Protein AF-A0A511F8T2-F1 (afdb_monomer_lite)

Sequence (136 aa):
MLAGDLEMRTDPASVEQYLRTMIAWASGDLGARMPGGESGRATLDRFDAVVDEIVGTGADTVAAVSHGAVIRLWAITRARNLHAGAPVVQVLENTGVVTLESDGPGGWTVTRWMDETVPHVSPAPGDGPGGAPLPV

pLDDT: mean 87.19, std 14.68, range [36.75, 97.56]

Radius of gyration: 17.53 Å; chains: 1; bounding box: 51×36×45 Å

InterPro domains:
  IPR013078 Histidine phosphatase superfamily, clade-1 [PF00300] (3-115)
  IPR029033 Histidine phosphatase superfamily [G3DSA:3.40.50.1240] (1-122)
  IPR029033 Histidine phosphatase superfamily [SSF53254] (3-114)

Structure (mmCIF, N/CA/C/O backbone):
data_AF-A0A511F8T2-F1
#
_entry.id   AF-A0A511F8T2-F1
#
loop_
_atom_site.group_PDB
_atom_site.id
_atom_site.type_symbol
_atom_site.label_atom_id
_atom_site.label_alt_id
_atom_site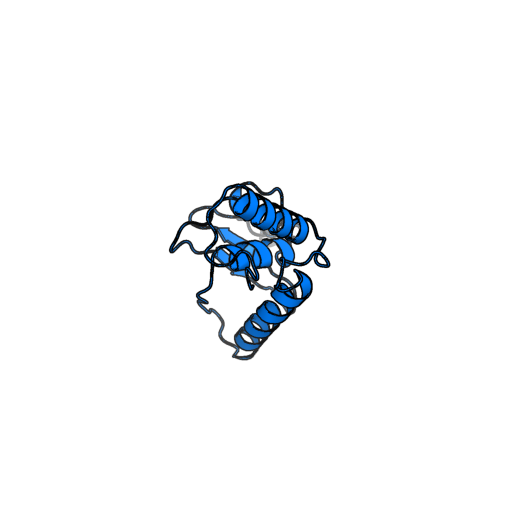.label_comp_id
_atom_site.label_asym_id
_atom_site.label_entity_id
_atom_site.label_seq_id
_atom_site.pdbx_PDB_ins_code
_atom_site.Cartn_x
_atom_site.Cartn_y
_atom_site.Cartn_z
_atom_site.occupancy
_atom_site.B_iso_or_equiv
_atom_site.auth_seq_id
_atom_site.auth_comp_id
_atom_site.auth_asym_id
_atom_site.auth_atom_id
_atom_site.pdbx_PDB_model_num
ATOM 1 N N . MET A 1 1 ? 4.128 -8.099 -4.122 1.00 76.62 1 MET A N 1
ATOM 2 C CA . MET A 1 1 ? 4.676 -7.345 -5.257 1.00 76.62 1 MET A CA 1
ATOM 3 C C . MET A 1 1 ? 5.981 -7.983 -5.661 1.00 76.62 1 MET A C 1
ATOM 5 O O . MET A 1 1 ? 6.863 -8.102 -4.818 1.00 76.62 1 MET A O 1
ATOM 9 N N . LEU A 1 2 ? 6.084 -8.395 -6.916 1.00 86.06 2 LEU A N 1
ATOM 10 C CA . LEU A 1 2 ? 7.301 -8.954 -7.494 1.00 86.06 2 LEU A CA 1
ATOM 11 C C . LEU A 1 2 ? 7.879 -7.962 -8.508 1.00 86.06 2 LEU A C 1
ATOM 13 O O . LEU A 1 2 ? 7.138 -7.457 -9.352 1.00 86.06 2 LEU A O 1
ATOM 17 N N . ALA A 1 3 ? 9.184 -7.687 -8.426 1.00 87.81 3 ALA A N 1
ATOM 18 C CA . ALA A 1 3 ? 9.889 -6.835 -9.391 1.00 87.81 3 ALA A CA 1
ATOM 19 C C . ALA A 1 3 ? 10.172 -7.556 -10.726 1.00 87.81 3 ALA A C 1
ATOM 21 O O . ALA A 1 3 ? 10.499 -6.899 -11.712 1.00 87.81 3 ALA A O 1
ATOM 22 N N . GLY A 1 4 ? 10.006 -8.885 -10.763 1.00 93.12 4 GLY A N 1
ATOM 23 C CA . GLY A 1 4 ? 10.174 -9.704 -11.962 1.00 93.12 4 GLY A CA 1
ATOM 24 C C . GLY A 1 4 ? 11.576 -9.562 -12.550 1.00 93.12 4 GLY A C 1
ATOM 25 O O . GLY A 1 4 ? 12.561 -9.587 -11.819 1.00 93.12 4 GLY A O 1
ATOM 26 N N . ASP A 1 5 ? 11.666 -9.330 -13.856 1.00 94.19 5 ASP A N 1
ATOM 27 C CA . ASP A 1 5 ? 12.943 -9.199 -14.574 1.00 94.19 5 ASP A CA 1
ATOM 28 C C . ASP A 1 5 ? 13.770 -7.973 -14.135 1.00 94.19 5 ASP A C 1
ATOM 30 O O . ASP A 1 5 ? 14.941 -7.838 -14.500 1.00 94.19 5 ASP A O 1
ATOM 34 N N . LEU A 1 6 ? 13.160 -7.049 -13.382 1.00 93.31 6 LEU A N 1
ATOM 35 C CA . LEU A 1 6 ? 13.817 -5.859 -12.838 1.00 93.31 6 LEU A CA 1
ATOM 36 C C . LEU A 1 6 ? 14.430 -6.103 -11.453 1.00 93.31 6 LEU A C 1
ATOM 38 O O . LEU A 1 6 ? 15.106 -5.223 -10.921 1.00 93.31 6 LEU A O 1
ATOM 42 N N . GLU A 1 7 ? 14.198 -7.271 -10.853 1.00 91.62 7 GLU A N 1
ATOM 43 C CA . GLU A 1 7 ? 14.764 -7.625 -9.557 1.00 91.62 7 GLU A CA 1
ATOM 44 C C . GLU A 1 7 ? 16.297 -7.529 -9.582 1.00 91.62 7 GLU A C 1
ATOM 46 O O . GLU A 1 7 ? 16.960 -7.991 -10.509 1.00 91.62 7 GLU A O 1
ATOM 51 N N . MET A 1 8 ? 16.863 -6.878 -8.559 1.00 92.25 8 MET A N 1
ATOM 52 C CA . MET A 1 8 ? 18.302 -6.609 -8.412 1.00 92.25 8 MET A CA 1
ATOM 53 C C . MET A 1 8 ? 18.942 -5.735 -9.507 1.00 92.25 8 MET A C 1
ATOM 55 O O . MET A 1 8 ? 20.154 -5.509 -9.472 1.00 92.25 8 MET A O 1
ATOM 59 N N . ARG A 1 9 ? 18.166 -5.185 -10.449 1.00 93.31 9 ARG A N 1
ATOM 60 C CA . ARG A 1 9 ? 18.678 -4.248 -11.455 1.00 93.31 9 ARG A CA 1
ATOM 61 C C . ARG A 1 9 ? 18.699 -2.822 -10.918 1.00 93.31 9 ARG A C 1
ATOM 63 O O . ARG A 1 9 ? 17.746 -2.357 -10.301 1.00 93.31 9 ARG A O 1
ATOM 70 N N . THR A 1 10 ? 19.786 -2.111 -11.198 1.00 93.94 10 THR A N 1
ATOM 71 C CA . THR A 1 10 ? 20.004 -0.726 -10.745 1.00 93.94 10 THR A CA 1
ATOM 72 C C . THR A 1 10 ? 20.303 0.238 -11.890 1.00 93.94 10 THR A C 1
ATOM 74 O O . THR A 1 10 ? 20.527 1.424 -11.652 1.00 93.94 10 THR A O 1
ATOM 77 N N . ASP A 1 11 ? 20.302 -0.243 -13.140 1.00 96.81 11 ASP A N 1
ATOM 78 C CA . ASP A 1 11 ? 20.502 0.618 -14.301 1.00 96.81 11 ASP A CA 1
ATOM 79 C C . ASP A 1 11 ? 19.321 1.593 -14.492 1.00 96.81 11 ASP A C 1
ATOM 81 O O . ASP A 1 11 ? 18.178 1.244 -14.173 1.00 96.81 11 ASP A O 1
ATOM 85 N N . PRO A 1 12 ? 19.565 2.807 -15.026 1.00 96.50 12 PRO A N 1
ATOM 86 C CA . PRO A 1 12 ? 18.535 3.841 -15.126 1.00 96.50 12 PRO A CA 1
ATOM 87 C C . PRO A 1 12 ? 17.269 3.400 -15.867 1.00 96.50 12 PRO A C 1
ATOM 89 O O . PRO A 1 12 ? 16.169 3.752 -15.448 1.00 96.50 12 PRO A O 1
ATOM 92 N N . ALA A 1 13 ? 17.407 2.598 -16.928 1.00 96.25 13 ALA A N 1
ATOM 93 C CA . ALA A 1 13 ? 16.271 2.122 -17.713 1.00 96.25 13 ALA A CA 1
ATOM 94 C C . ALA A 1 13 ? 15.381 1.164 -16.906 1.00 96.25 13 ALA A C 1
ATOM 96 O O . ALA A 1 13 ? 14.155 1.246 -16.971 1.00 96.25 13 ALA A O 1
ATOM 97 N N . SER A 1 14 ? 15.986 0.288 -16.102 1.00 95.75 14 SER A N 1
ATOM 98 C CA . SER A 1 14 ? 15.255 -0.626 -15.219 1.00 95.75 14 SER A CA 1
ATOM 99 C C . SER A 1 14 ? 14.528 0.119 -14.103 1.00 95.75 14 SER A C 1
ATOM 101 O O . SER A 1 14 ? 13.362 -0.167 -13.829 1.00 95.75 14 SER A O 1
ATOM 103 N N . VAL A 1 15 ? 15.180 1.118 -13.500 1.00 93.69 15 VAL A N 1
ATOM 104 C CA . VAL A 1 15 ? 14.557 1.978 -12.481 1.00 93.69 15 VAL A CA 1
ATOM 105 C C . VAL A 1 15 ? 13.381 2.751 -13.077 1.00 93.69 15 VAL A C 1
ATOM 107 O O . VAL A 1 15 ? 12.298 2.768 -12.492 1.00 93.69 15 VAL A O 1
ATOM 110 N N . GLU A 1 16 ? 13.555 3.344 -14.259 1.00 95.62 16 GLU A N 1
ATOM 111 C CA . GLU A 1 16 ? 12.486 4.066 -14.951 1.00 95.62 16 GLU A CA 1
ATOM 112 C C . GLU A 1 16 ? 11.293 3.151 -15.253 1.00 95.62 16 GLU A C 1
ATOM 114 O O . GLU A 1 16 ? 10.150 3.515 -14.972 1.00 95.62 16 GLU A O 1
ATOM 119 N N . GLN A 1 17 ? 11.541 1.948 -15.776 1.00 96.00 17 GLN A N 1
ATOM 120 C CA . GLN A 1 17 ? 10.482 0.992 -16.094 1.00 96.00 17 GLN A CA 1
ATOM 121 C C . GLN A 1 17 ? 9.711 0.550 -14.842 1.00 96.00 17 GLN A C 1
ATOM 123 O O . GLN A 1 17 ? 8.477 0.459 -14.872 1.00 96.00 17 GLN A O 1
ATOM 128 N N . TYR A 1 18 ? 10.418 0.309 -13.734 1.00 94.31 18 TYR A N 1
ATOM 129 C CA . TYR A 1 18 ? 9.803 -0.027 -12.453 1.00 94.31 18 TYR A CA 1
ATOM 130 C C . TYR A 1 18 ? 8.896 1.110 -11.965 1.00 94.31 18 TYR A C 1
ATOM 132 O O . TYR A 1 18 ? 7.715 0.893 -11.685 1.00 94.31 18 TYR A O 1
ATOM 140 N N . LEU A 1 19 ? 9.419 2.341 -11.928 1.00 93.38 19 LEU A N 1
ATOM 141 C CA . LEU A 1 19 ? 8.672 3.517 -11.477 1.00 93.38 19 LEU A CA 1
ATOM 142 C C . LEU A 1 19 ? 7.468 3.811 -12.372 1.00 93.38 1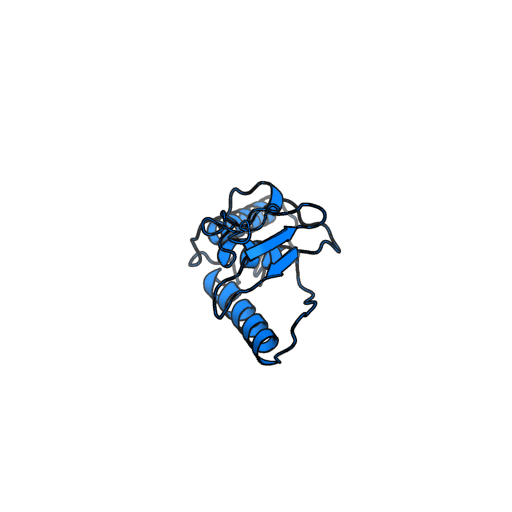9 LEU A C 1
ATOM 144 O O . LEU A 1 19 ? 6.383 4.076 -11.862 1.00 93.38 19 LEU A O 1
ATOM 148 N N . ARG A 1 20 ? 7.619 3.700 -13.696 1.00 95.31 20 ARG A N 1
ATOM 149 C CA . ARG A 1 20 ? 6.520 3.880 -14.654 1.00 95.31 20 ARG A CA 1
ATOM 150 C C . ARG A 1 20 ? 5.376 2.904 -14.386 1.00 95.31 20 ARG A C 1
ATOM 152 O O . ARG A 1 20 ? 4.217 3.309 -14.386 1.00 95.31 20 ARG A O 1
ATOM 159 N N . THR A 1 21 ? 5.702 1.642 -14.114 1.00 95.94 21 THR A N 1
ATOM 160 C CA . THR A 1 21 ? 4.706 0.610 -13.791 1.00 95.94 21 THR A CA 1
ATOM 161 C C . THR A 1 21 ? 4.005 0.917 -12.464 1.00 95.94 21 THR A C 1
ATOM 163 O O . THR A 1 21 ? 2.781 0.872 -12.386 1.00 95.94 21 THR A O 1
ATOM 166 N N . MET A 1 22 ? 4.761 1.319 -11.438 1.00 93.19 22 MET A N 1
ATOM 167 C CA . MET A 1 22 ? 4.211 1.716 -10.136 1.00 93.19 22 MET A CA 1
ATOM 168 C C . MET A 1 22 ? 3.287 2.939 -10.224 1.00 93.19 22 MET A C 1
ATOM 170 O O . MET A 1 22 ? 2.237 2.960 -9.585 1.00 93.19 22 MET A O 1
ATOM 174 N N . ILE A 1 23 ? 3.649 3.941 -11.030 1.00 92.25 23 ILE A N 1
ATOM 175 C CA . ILE A 1 23 ? 2.825 5.134 -11.271 1.00 92.25 23 ILE A CA 1
ATOM 176 C C . ILE A 1 23 ? 1.531 4.758 -11.999 1.00 92.25 23 ILE A C 1
ATOM 178 O O . ILE A 1 23 ? 0.466 5.255 -11.630 1.00 92.25 23 ILE A O 1
ATOM 182 N N . ALA A 1 24 ? 1.599 3.866 -12.993 1.00 94.88 24 ALA A N 1
ATOM 183 C CA . ALA A 1 24 ? 0.412 3.360 -13.681 1.00 94.88 24 ALA A CA 1
ATOM 184 C C . ALA A 1 24 ? -0.551 2.686 -12.691 1.00 94.88 24 ALA A C 1
ATOM 186 O O . ALA A 1 24 ? -1.739 3.011 -12.671 1.00 94.88 24 ALA A O 1
ATOM 187 N N . TRP A 1 25 ? -0.025 1.839 -11.799 1.00 95.44 25 TRP A N 1
ATOM 188 C CA . TRP A 1 25 ? -0.821 1.184 -10.759 1.00 95.44 25 TRP A CA 1
ATOM 189 C C . TRP A 1 25 ? -1.465 2.187 -9.805 1.00 95.44 25 TRP A C 1
ATOM 191 O O . TRP A 1 25 ? -2.673 2.125 -9.586 1.00 95.44 25 TRP A O 1
ATOM 201 N N . ALA A 1 26 ? -0.690 3.142 -9.284 1.00 91.31 26 ALA A N 1
ATOM 202 C CA . ALA A 1 26 ? -1.206 4.183 -8.396 1.00 91.31 26 ALA A CA 1
ATOM 203 C C . ALA A 1 26 ? -2.283 5.048 -9.076 1.00 91.31 26 ALA A C 1
ATOM 205 O O . ALA A 1 26 ? -3.214 5.505 -8.420 1.00 91.31 26 ALA A O 1
ATOM 206 N N . SER A 1 27 ? -2.190 5.230 -10.395 1.00 91.81 27 SER A N 1
ATOM 207 C CA . SER A 1 27 ? -3.156 5.989 -11.203 1.00 91.81 27 SER A CA 1
ATOM 208 C C . SER A 1 27 ? -4.392 5.174 -11.614 1.00 91.81 27 SER A C 1
ATOM 210 O O . SER A 1 27 ? -5.245 5.684 -12.336 1.00 91.81 27 SER A O 1
ATOM 212 N N . GLY A 1 28 ? -4.504 3.918 -11.168 1.00 93.69 28 GLY A N 1
ATOM 213 C CA . GLY A 1 28 ? -5.667 3.058 -11.392 1.00 93.69 28 GLY A CA 1
ATOM 214 C C . GLY A 1 28 ? -5.540 2.067 -12.551 1.00 93.69 28 GLY A C 1
ATOM 215 O O . GLY A 1 28 ? -6.406 1.201 -12.691 1.00 93.69 28 GLY A O 1
ATOM 216 N N . ASP A 1 29 ? -4.461 2.107 -13.341 1.00 96.25 29 ASP A N 1
ATOM 217 C CA . ASP A 1 29 ? -4.176 1.059 -14.329 1.00 96.25 29 ASP A CA 1
ATOM 218 C C . ASP A 1 29 ? -3.578 -0.171 -13.638 1.00 96.25 29 ASP A C 1
ATOM 220 O O . ASP A 1 29 ? -2.387 -0.465 -13.703 1.00 96.25 29 ASP A O 1
ATOM 224 N N . LEU A 1 30 ? -4.439 -0.919 -12.953 1.00 96.75 30 LEU A N 1
ATOM 225 C CA . LEU A 1 30 ? -4.062 -2.151 -12.262 1.00 96.75 30 LEU A CA 1
ATOM 226 C C . LEU A 1 30 ? -3.847 -3.336 -13.220 1.00 96.75 30 LEU A C 1
ATOM 228 O O . LEU A 1 30 ? -3.441 -4.412 -12.774 1.00 96.75 30 LEU A O 1
ATOM 232 N N . GLY A 1 31 ? -4.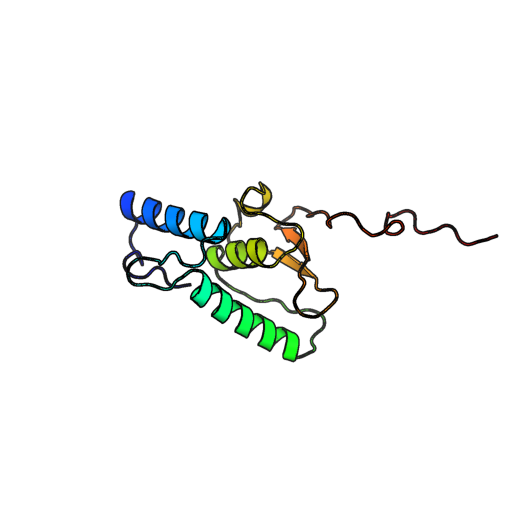138 -3.163 -14.515 1.00 97.38 31 GLY A N 1
ATOM 233 C CA . GLY A 1 31 ? -3.906 -4.164 -15.554 1.00 97.38 31 GLY A CA 1
ATOM 234 C C . GLY A 1 31 ? -2.454 -4.195 -16.033 1.00 97.38 31 GLY A C 1
ATOM 235 O O . GLY A 1 31 ? -1.974 -5.261 -16.430 1.00 97.38 31 GLY A O 1
ATOM 236 N N . ALA A 1 32 ? -1.742 -3.064 -15.942 1.00 97.19 32 ALA A N 1
ATOM 237 C CA . ALA A 1 32 ? -0.318 -2.978 -16.248 1.00 97.19 32 ALA A CA 1
ATOM 238 C C . ALA A 1 32 ? 0.487 -4.048 -15.494 1.00 97.19 32 ALA A C 1
ATOM 240 O O . ALA A 1 32 ? 0.243 -4.325 -14.314 1.00 97.19 32 ALA A O 1
ATOM 241 N N . ARG A 1 33 ? 1.467 -4.651 -16.175 1.00 96.31 33 ARG A N 1
ATOM 242 C CA . ARG A 1 33 ? 2.294 -5.735 -15.632 1.00 96.31 33 ARG A CA 1
ATOM 243 C C . ARG A 1 33 ? 3.731 -5.291 -15.437 1.00 96.31 33 ARG A C 1
ATOM 245 O O . ARG A 1 33 ? 4.317 -4.691 -16.335 1.00 96.31 33 ARG A O 1
ATOM 252 N N . MET A 1 34 ? 4.303 -5.667 -14.298 1.00 96.50 34 MET A N 1
ATOM 253 C CA . MET A 1 34 ? 5.748 -5.625 -14.122 1.00 96.50 34 MET A CA 1
ATOM 254 C C . MET A 1 34 ? 6.387 -6.642 -15.087 1.00 96.50 34 MET A C 1
ATOM 256 O O . MET A 1 34 ? 5.882 -7.769 -15.165 1.00 96.50 34 MET A O 1
ATOM 260 N N . PRO A 1 35 ? 7.447 -6.292 -15.839 1.00 94.56 35 PRO A N 1
ATOM 261 C CA . PRO A 1 35 ? 8.153 -7.242 -16.703 1.00 94.56 35 PRO A CA 1
ATOM 262 C C . PRO A 1 35 ? 8.572 -8.496 -15.927 1.00 94.56 35 PRO A C 1
ATOM 264 O O . PRO A 1 35 ? 9.115 -8.379 -14.833 1.00 94.56 35 PRO A O 1
ATOM 267 N N . GLY A 1 36 ? 8.241 -9.685 -16.439 1.00 95.31 36 GLY A N 1
ATOM 268 C CA . GLY A 1 36 ? 8.485 -10.962 -15.749 1.00 95.31 36 GLY A CA 1
ATOM 269 C C . GLY A 1 36 ? 7.733 -11.148 -14.420 1.00 95.31 36 GLY A C 1
ATOM 270 O O . GLY A 1 36 ? 7.975 -12.119 -13.710 1.00 95.31 36 GLY A O 1
ATOM 271 N N . GLY A 1 37 ? 6.830 -10.231 -14.056 1.00 93.69 37 GLY A N 1
ATOM 272 C CA . GLY A 1 37 ? 6.193 -10.168 -12.743 1.00 93.69 37 GLY A CA 1
ATOM 273 C C . GLY A 1 37 ? 4.664 -10.117 -12.782 1.00 93.69 37 GLY A C 1
ATOM 274 O O . GLY A 1 37 ? 3.998 -10.571 -13.721 1.00 93.69 37 GLY A O 1
ATOM 275 N N . GLU A 1 38 ? 4.096 -9.581 -11.703 1.00 94.12 38 GLU A N 1
ATOM 276 C CA . GLU A 1 38 ? 2.652 -9.506 -11.464 1.00 94.12 38 GLU A CA 1
ATOM 277 C C . GLU A 1 38 ? 2.022 -8.269 -12.128 1.00 94.12 38 GLU A C 1
ATOM 279 O O . GLU A 1 38 ? 2.689 -7.279 -12.434 1.00 94.12 38 GLU A O 1
ATOM 284 N N . SER A 1 39 ? 0.704 -8.314 -12.329 1.00 97.44 39 SER A N 1
ATOM 285 C CA . SER A 1 39 ? -0.099 -7.102 -12.532 1.00 97.44 39 SER A CA 1
ATOM 286 C C . SER A 1 39 ? -0.317 -6.363 -11.209 1.00 97.44 39 SER A C 1
ATOM 288 O O . SER A 1 39 ? -0.285 -6.996 -10.146 1.00 97.44 39 SER A O 1
ATOM 290 N N . GLY A 1 40 ? -0.679 -5.081 -11.275 1.00 96.62 40 GLY A N 1
ATOM 291 C CA . GLY A 1 40 ? -1.086 -4.308 -10.096 1.00 96.62 40 GLY A CA 1
ATOM 292 C C . GLY A 1 40 ? -2.263 -4.949 -9.356 1.00 96.62 40 GLY A C 1
ATOM 293 O O . GLY A 1 40 ? -2.231 -5.058 -8.134 1.00 96.62 40 GLY A O 1
ATOM 294 N N . ARG A 1 41 ? -3.247 -5.480 -10.097 1.00 97.56 41 ARG A N 1
ATOM 295 C CA . ARG A 1 41 ? -4.405 -6.199 -9.541 1.00 97.56 41 ARG A CA 1
ATOM 296 C C . ARG A 1 41 ? -3.987 -7.413 -8.716 1.00 97.56 41 ARG A C 1
ATOM 298 O O . ARG A 1 41 ? -4.219 -7.420 -7.520 1.00 97.56 41 ARG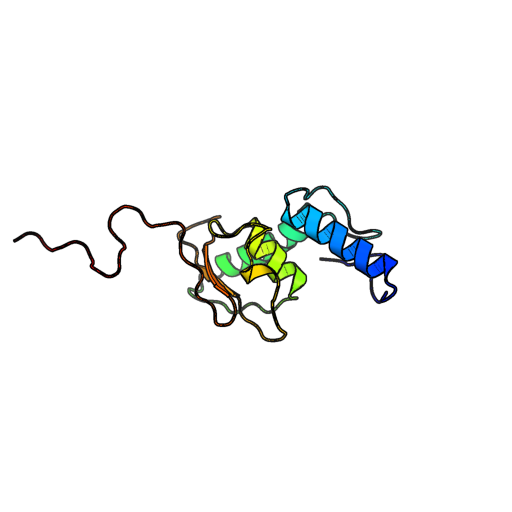 A O 1
ATOM 305 N N . ALA A 1 42 ? -3.278 -8.368 -9.319 1.00 97.00 42 ALA A N 1
ATOM 306 C CA . ALA A 1 42 ? -2.770 -9.544 -8.603 1.00 97.00 42 ALA A CA 1
ATOM 307 C C . ALA A 1 42 ? -1.913 -9.187 -7.369 1.00 97.00 42 ALA A C 1
ATOM 309 O O . ALA A 1 42 ? -2.019 -9.841 -6.335 1.00 97.00 42 ALA A O 1
ATOM 310 N N . THR A 1 43 ? -1.092 -8.132 -7.457 1.00 96.25 43 THR A N 1
ATOM 311 C CA . THR A 1 43 ? -0.311 -7.642 -6.309 1.00 96.25 43 THR A CA 1
ATOM 312 C C . THR A 1 43 ? -1.214 -7.163 -5.173 1.00 96.25 43 THR A C 1
ATOM 314 O O . THR A 1 43 ? -0.958 -7.502 -4.018 1.00 96.25 43 THR A O 1
ATOM 317 N N . LEU A 1 44 ? -2.232 -6.360 -5.493 1.00 96.31 44 LEU A N 1
ATOM 318 C CA . LEU A 1 44 ? -3.165 -5.812 -4.514 1.00 96.31 44 LEU A CA 1
ATOM 319 C C . LEU A 1 44 ? -4.079 -6.886 -3.935 1.00 96.31 44 LEU A C 1
ATOM 321 O O . LEU A 1 44 ? -4.181 -6.947 -2.721 1.00 96.31 44 LEU A O 1
ATOM 325 N N . ASP A 1 45 ? -4.648 -7.766 -4.758 1.00 96.69 45 ASP A N 1
ATOM 326 C CA . ASP A 1 45 ? -5.537 -8.845 -4.308 1.00 96.69 45 ASP A CA 1
ATOM 327 C C . ASP A 1 45 ? -4.828 -9.750 -3.283 1.00 96.69 45 ASP A C 1
ATOM 329 O O . ASP A 1 45 ? -5.404 -10.160 -2.278 1.00 96.69 45 ASP A O 1
ATOM 333 N N . ARG A 1 46 ? -3.532 -10.024 -3.494 1.00 96.19 46 ARG A N 1
ATOM 334 C CA . ARG A 1 46 ? -2.729 -10.821 -2.558 1.00 96.19 46 ARG A CA 1
ATOM 335 C C . ARG A 1 46 ? -2.435 -10.084 -1.251 1.00 96.19 46 ARG A C 1
ATOM 337 O O . ARG A 1 46 ? -2.264 -10.731 -0.225 1.00 96.19 46 ARG A O 1
ATOM 344 N N . PHE A 1 47 ? -2.328 -8.757 -1.291 1.00 96.31 47 PHE A N 1
ATOM 345 C CA . PHE A 1 47 ? -2.151 -7.948 -0.086 1.00 96.31 47 PHE A CA 1
ATOM 346 C C . PHE A 1 47 ? -3.477 -7.768 0.662 1.00 96.31 47 PHE A C 1
ATOM 348 O O . PHE A 1 47 ? -3.491 -7.889 1.881 1.00 96.31 47 PHE A O 1
ATOM 355 N N . ASP A 1 48 ? -4.582 -7.565 -0.061 1.00 95.81 48 ASP A N 1
ATOM 356 C CA . ASP A 1 48 ? -5.942 -7.526 0.482 1.00 95.81 48 ASP A CA 1
ATOM 357 C C . ASP A 1 48 ? -6.245 -8.814 1.255 1.00 95.81 48 ASP A C 1
ATOM 359 O O . ASP A 1 48 ? -6.665 -8.736 2.400 1.00 95.81 48 ASP A O 1
ATOM 363 N N . ALA A 1 49 ? -5.912 -9.988 0.704 1.00 96.62 49 ALA A N 1
ATOM 364 C CA . ALA A 1 49 ? -6.102 -11.264 1.398 1.00 96.62 49 ALA A CA 1
ATOM 365 C C . ALA A 1 49 ? -5.385 -11.329 2.763 1.00 96.62 49 ALA A C 1
ATOM 367 O O . ALA A 1 49 ? -5.949 -11.824 3.733 1.00 96.62 49 ALA A O 1
ATOM 368 N N . VAL A 1 50 ? -4.166 -10.786 2.867 1.00 96.19 50 VAL A N 1
ATOM 369 C CA . VAL A 1 50 ? -3.427 -10.724 4.143 1.00 96.19 50 VAL A CA 1
ATOM 370 C C . VAL A 1 50 ? -4.078 -9.734 5.110 1.00 96.19 50 VAL A C 1
ATOM 372 O O . VAL A 1 50 ? -4.131 -9.982 6.312 1.00 96.19 50 VAL A O 1
ATOM 375 N N . VAL A 1 51 ? -4.584 -8.607 4.606 1.00 94.81 51 VAL A N 1
ATOM 376 C CA . VAL A 1 51 ? -5.329 -7.646 5.429 1.00 94.81 51 VAL A CA 1
ATOM 377 C C . VAL A 1 51 ? -6.632 -8.266 5.935 1.00 94.81 51 VAL A C 1
ATOM 379 O O . VAL A 1 51 ? -6.948 -8.113 7.111 1.00 94.81 51 VAL A O 1
ATOM 382 N N . ASP A 1 52 ? -7.343 -9.022 5.103 1.00 94.31 52 ASP A N 1
ATOM 383 C CA . ASP A 1 52 ? -8.560 -9.737 5.490 1.00 94.31 52 ASP A CA 1
ATOM 384 C C . ASP A 1 52 ? -8.274 -10.815 6.548 1.00 94.31 52 ASP A C 1
ATOM 386 O O . ASP A 1 52 ? -9.041 -10.956 7.501 1.00 94.31 52 ASP A O 1
ATOM 390 N N . GLU A 1 53 ? -7.150 -11.534 6.445 1.00 95.69 53 GLU A N 1
ATOM 391 C CA . GLU A 1 53 ? -6.683 -12.455 7.492 1.00 95.69 53 GLU A CA 1
ATOM 392 C C . GLU A 1 53 ? -6.447 -11.724 8.822 1.00 95.69 53 GLU A C 1
ATOM 394 O O . GLU A 1 53 ? -6.885 -12.198 9.871 1.00 95.69 53 GLU A O 1
ATOM 399 N N . ILE A 1 54 ? -5.801 -10.552 8.782 1.00 94.31 54 ILE A N 1
ATOM 400 C CA . ILE A 1 54 ? -5.561 -9.709 9.962 1.00 94.31 54 ILE A CA 1
ATOM 401 C C . ILE A 1 54 ? -6.886 -9.253 10.579 1.00 94.31 54 ILE A C 1
ATOM 403 O O . ILE A 1 54 ? -7.084 -9.419 11.782 1.00 94.31 54 ILE A O 1
ATOM 407 N N . VAL A 1 55 ? -7.812 -8.728 9.773 1.00 92.19 55 VAL A N 1
ATOM 408 C CA . VAL A 1 55 ? -9.147 -8.305 10.230 1.00 92.19 55 VAL A CA 1
ATOM 409 C C . VAL A 1 55 ? -9.910 -9.488 10.835 1.00 92.19 55 VAL A C 1
ATOM 411 O O . VAL A 1 55 ? -10.537 -9.354 11.885 1.00 92.19 55 VAL A O 1
ATOM 414 N N . GLY A 1 56 ? -9.797 -10.671 10.229 1.00 93.38 56 GLY A N 1
ATOM 415 C CA . GLY A 1 56 ? -10.410 -11.909 10.706 1.00 93.38 56 GLY A CA 1
ATOM 416 C C . GLY A 1 56 ? -9.920 -12.381 12.080 1.00 93.38 56 GLY A C 1
ATOM 417 O O . GLY A 1 56 ? -10.604 -13.183 12.715 1.00 93.38 56 GLY A O 1
ATOM 418 N N . THR A 1 57 ? -8.785 -11.875 12.578 1.00 95.19 57 THR A N 1
ATOM 419 C CA . THR A 1 57 ? -8.323 -12.167 13.948 1.00 95.19 57 THR A CA 1
ATOM 420 C C . THR A 1 57 ? -9.187 -11.514 15.029 1.00 95.19 57 THR A C 1
ATOM 422 O O . THR A 1 57 ? -9.181 -11.979 16.168 1.00 95.19 57 THR A O 1
ATOM 425 N N . GLY A 1 58 ? -9.915 -10.442 14.691 1.00 91.94 58 GLY A N 1
ATOM 426 C CA . GLY A 1 58 ? -10.695 -9.649 15.642 1.00 91.94 58 GLY A CA 1
ATOM 427 C C . GLY A 1 58 ? -9.858 -8.787 16.593 1.00 91.94 58 GLY A C 1
ATOM 428 O O . GLY A 1 58 ? -10.397 -8.288 17.576 1.00 91.94 58 GLY A O 1
ATOM 429 N N . ALA A 1 59 ? -8.554 -8.627 16.347 1.00 94.31 59 ALA A N 1
ATOM 430 C CA . ALA A 1 59 ? -7.720 -7.708 17.114 1.00 94.31 59 ALA A CA 1
ATOM 431 C C . ALA A 1 59 ? -8.067 -6.246 16.790 1.00 94.31 59 ALA A C 1
ATOM 433 O O . ALA A 1 59 ? -8.138 -5.875 15.621 1.00 94.31 59 ALA A O 1
ATOM 434 N N . ASP A 1 60 ? -8.206 -5.410 17.823 1.00 91.81 60 ASP A N 1
ATOM 435 C CA . ASP A 1 60 ? -8.540 -3.986 17.656 1.00 91.81 60 ASP A CA 1
ATOM 436 C C . ASP A 1 60 ? -7.421 -3.195 16.954 1.00 91.81 60 ASP A C 1
ATOM 438 O O . ASP A 1 60 ? -7.685 -2.302 16.154 1.00 91.81 60 ASP A O 1
ATOM 442 N N . THR A 1 61 ? -6.158 -3.543 17.233 1.00 95.06 61 THR A N 1
ATOM 443 C CA . THR A 1 61 ? -4.975 -2.864 16.686 1.00 95.06 61 THR A CA 1
ATOM 444 C C . THR A 1 61 ? -3.897 -3.878 16.328 1.00 95.06 61 THR A C 1
ATOM 446 O O . THR A 1 61 ? -3.501 -4.695 17.162 1.00 95.06 61 THR A O 1
ATOM 449 N N . VAL A 1 62 ? -3.361 -3.786 15.108 1.00 96.50 62 VAL A N 1
ATOM 450 C CA . VAL A 1 62 ? -2.301 -4.671 14.602 1.00 96.50 62 VAL A CA 1
ATOM 451 C C . VAL A 1 62 ? -1.184 -3.855 13.958 1.00 96.50 62 VAL A C 1
ATOM 453 O O . VAL A 1 62 ? -1.435 -2.918 13.205 1.00 96.50 62 VAL A O 1
ATOM 456 N N . ALA A 1 63 ? 0.064 -4.244 14.222 1.00 96.75 63 ALA A N 1
ATOM 457 C CA . ALA A 1 63 ? 1.225 -3.759 13.487 1.00 96.75 63 ALA A CA 1
ATOM 458 C C . ALA A 1 63 ? 1.631 -4.793 12.428 1.00 96.75 63 ALA A C 1
ATOM 460 O O . ALA A 1 63 ? 2.011 -5.915 12.765 1.00 96.75 63 ALA A O 1
ATOM 461 N N . ALA A 1 64 ? 1.575 -4.409 11.152 1.00 96.25 64 ALA A N 1
ATOM 462 C CA . ALA A 1 64 ? 2.029 -5.229 10.032 1.00 96.25 64 ALA A CA 1
ATOM 463 C C . ALA A 1 64 ? 3.315 -4.647 9.432 1.00 96.25 64 ALA A C 1
ATOM 465 O O . ALA A 1 64 ? 3.414 -3.445 9.189 1.00 96.25 64 ALA A O 1
ATOM 466 N N . VAL A 1 65 ? 4.301 -5.506 9.170 1.00 96.69 65 VAL A N 1
ATOM 467 C CA . VAL A 1 65 ? 5.583 -5.107 8.572 1.00 96.69 65 VAL A CA 1
ATOM 468 C C . VAL A 1 65 ? 5.618 -5.551 7.116 1.00 96.69 65 VAL A C 1
ATOM 470 O O . VAL A 1 65 ? 5.383 -6.717 6.803 1.00 96.69 65 VAL A O 1
ATOM 473 N N . SER A 1 66 ? 5.913 -4.617 6.213 1.00 95.31 66 SER A N 1
ATOM 474 C CA . SER A 1 66 ? 5.995 -4.886 4.778 1.00 95.31 66 SER A CA 1
ATOM 475 C C . SER A 1 66 ? 6.990 -3.952 4.083 1.00 95.31 66 SER A C 1
ATOM 477 O O . SER A 1 66 ? 7.735 -3.215 4.725 1.00 95.31 66 SER A O 1
ATOM 479 N N . HIS A 1 67 ? 7.020 -3.985 2.752 1.00 93.88 67 HIS A N 1
ATOM 480 C CA . HIS A 1 67 ? 7.900 -3.147 1.944 1.00 93.88 67 HIS A CA 1
ATOM 481 C C . HIS A 1 67 ? 7.249 -1.806 1.600 1.00 93.88 67 HIS A C 1
ATOM 483 O O . HIS A 1 67 ? 6.072 -1.740 1.243 1.00 93.88 67 HIS A O 1
ATOM 489 N N . GLY A 1 68 ? 8.043 -0.733 1.590 1.00 92.62 68 GLY A N 1
ATOM 490 C CA . GLY A 1 68 ? 7.527 0.619 1.361 1.00 92.62 68 GLY A CA 1
ATOM 491 C C . GLY A 1 68 ? 6.799 0.811 0.024 1.00 92.62 68 GLY A C 1
ATOM 492 O O . GLY A 1 68 ? 5.904 1.643 -0.071 1.00 92.62 68 GLY A O 1
ATOM 493 N N . ALA A 1 69 ? 7.132 0.049 -1.024 1.00 91.50 69 ALA A N 1
ATOM 494 C CA . ALA A 1 69 ? 6.417 0.116 -2.303 1.00 91.50 69 ALA A CA 1
ATOM 495 C C . ALA A 1 69 ? 4.970 -0.396 -2.202 1.00 91.50 69 ALA A C 1
ATOM 497 O O . ALA A 1 69 ? 4.055 0.258 -2.699 1.00 91.50 69 ALA A O 1
ATOM 498 N N . VAL A 1 70 ? 4.752 -1.539 -1.541 1.00 93.88 70 VAL A N 1
ATOM 499 C CA . VAL A 1 70 ? 3.407 -2.115 -1.410 1.00 93.88 70 VAL A CA 1
ATOM 500 C C . VAL A 1 70 ? 2.576 -1.371 -0.367 1.00 93.88 70 VAL A C 1
ATOM 502 O O . VAL A 1 70 ? 1.404 -1.139 -0.627 1.00 93.88 70 VAL A O 1
ATOM 505 N N . ILE A 1 71 ? 3.186 -0.900 0.731 1.00 95.50 71 ILE A N 1
ATOM 506 C CA . ILE A 1 71 ? 2.505 -0.057 1.732 1.00 95.50 71 ILE A CA 1
ATOM 507 C C . ILE A 1 71 ? 1.920 1.186 1.057 1.00 95.50 71 ILE A C 1
ATOM 509 O O . ILE A 1 71 ? 0.727 1.454 1.181 1.00 95.50 71 ILE A O 1
ATOM 513 N N . ARG A 1 72 ? 2.743 1.907 0.281 1.00 94.00 72 ARG A N 1
ATOM 514 C CA . ARG A 1 72 ? 2.309 3.108 -0.443 1.00 94.00 72 ARG A CA 1
ATOM 515 C C . ARG A 1 72 ? 1.194 2.809 -1.431 1.00 94.00 72 ARG A C 1
ATOM 517 O O . ARG A 1 72 ? 0.156 3.462 -1.394 1.00 94.00 72 ARG A O 1
ATOM 524 N N . LEU A 1 73 ? 1.402 1.817 -2.297 1.00 93.75 73 LEU A N 1
ATOM 525 C CA . LEU A 1 73 ? 0.424 1.459 -3.319 1.00 93.75 73 LEU A CA 1
ATOM 526 C C . LEU A 1 73 ? -0.916 1.058 -2.694 1.00 93.75 73 LEU A C 1
ATOM 528 O O . LEU A 1 73 ? -1.960 1.542 -3.122 1.00 93.75 73 LEU A O 1
ATOM 532 N N . TRP A 1 74 ? -0.889 0.189 -1.686 1.00 94.88 74 TRP A N 1
ATOM 533 C CA . TRP A 1 74 ? -2.099 -0.300 -1.044 1.00 94.88 74 TRP A CA 1
ATOM 534 C C . TRP A 1 74 ? -2.852 0.830 -0.334 1.00 94.88 74 TRP A C 1
ATOM 536 O O . TRP A 1 74 ? -4.042 1.010 -0.592 1.00 94.88 74 TRP A O 1
ATOM 546 N N . ALA A 1 75 ? -2.153 1.664 0.446 1.00 94.50 75 ALA A N 1
ATOM 547 C CA . ALA A 1 75 ? -2.752 2.814 1.121 1.00 94.50 75 ALA A CA 1
ATOM 548 C C . ALA A 1 75 ? -3.409 3.788 0.129 1.00 94.50 75 ALA A C 1
ATOM 550 O O . ALA A 1 75 ? -4.567 4.145 0.310 1.00 94.50 75 ALA A O 1
ATOM 551 N N . ILE A 1 76 ? -2.727 4.160 -0.962 1.00 92.69 76 ILE A N 1
ATOM 552 C CA . ILE A 1 76 ? -3.289 5.056 -1.992 1.00 92.69 76 ILE A CA 1
ATOM 553 C C . ILE A 1 76 ? -4.520 4.445 -2.674 1.00 92.69 76 ILE A C 1
ATOM 555 O O . ILE A 1 76 ? -5.437 5.172 -3.042 1.00 92.69 76 ILE A O 1
ATOM 559 N N . THR A 1 77 ? -4.540 3.125 -2.877 1.00 92.38 77 THR A N 1
ATOM 560 C CA . THR A 1 77 ? -5.597 2.466 -3.665 1.00 92.38 77 THR A CA 1
ATOM 561 C C . THR A 1 77 ? -6.804 2.042 -2.820 1.00 92.38 77 THR A C 1
ATOM 563 O O . THR A 1 77 ? -7.863 1.750 -3.375 1.00 92.38 77 THR A O 1
ATOM 566 N N . ARG A 1 78 ? -6.666 1.937 -1.493 1.00 92.75 78 ARG A N 1
ATOM 567 C CA . ARG A 1 78 ? -7.736 1.475 -0.588 1.00 92.75 78 ARG A CA 1
ATOM 568 C C . ARG A 1 78 ? -8.219 2.545 0.383 1.00 92.75 78 ARG A C 1
ATOM 570 O O . ARG A 1 78 ? -9.361 2.466 0.834 1.00 92.75 78 ARG A O 1
ATOM 577 N N . ALA A 1 79 ? -7.389 3.539 0.701 1.00 92.94 79 ALA A N 1
ATOM 578 C CA . ALA A 1 79 ? -7.806 4.625 1.571 1.00 92.94 79 ALA A CA 1
ATOM 579 C C . ALA A 1 79 ? -8.680 5.635 0.824 1.00 92.94 79 ALA A C 1
ATOM 581 O O . ALA A 1 79 ? -8.385 6.042 -0.297 1.00 92.94 79 ALA A O 1
ATOM 582 N N . ARG A 1 80 ? -9.743 6.094 1.482 1.00 91.75 80 ARG A N 1
ATOM 583 C CA . ARG A 1 80 ? -10.714 7.040 0.910 1.00 91.75 80 ARG A CA 1
ATOM 584 C C . ARG A 1 80 ? -10.202 8.482 0.853 1.00 91.75 80 ARG A C 1
ATOM 586 O O . ARG A 1 80 ? -10.765 9.297 0.131 1.00 91.75 80 ARG A O 1
ATOM 593 N N . ASN A 1 81 ? -9.169 8.806 1.629 1.00 91.62 81 ASN A N 1
ATOM 594 C CA . ASN A 1 81 ? -8.635 10.160 1.791 1.00 91.62 81 ASN A CA 1
ATOM 595 C C . ASN A 1 81 ? -7.268 10.380 1.126 1.00 91.62 81 ASN A C 1
ATOM 597 O O . ASN A 1 81 ? -6.647 11.419 1.342 1.00 91.62 81 ASN A O 1
ATOM 601 N N . LEU A 1 82 ? -6.808 9.433 0.305 1.00 90.00 82 LEU A N 1
ATOM 602 C CA . LEU A 1 82 ? -5.576 9.555 -0.469 1.00 90.00 82 LEU A CA 1
ATOM 603 C C . LEU A 1 82 ? -5.838 9.396 -1.967 1.00 90.00 82 LEU A C 1
ATOM 605 O O . LEU A 1 82 ? -6.849 8.858 -2.403 1.00 90.00 82 LEU A O 1
ATOM 609 N N . HIS A 1 83 ? -4.898 9.901 -2.760 1.00 84.88 83 HIS A N 1
ATOM 610 C CA . HIS A 1 83 ? -4.855 9.747 -4.210 1.00 84.88 83 HIS A CA 1
ATOM 611 C C . HIS A 1 83 ? -3.391 9.758 -4.669 1.00 84.88 83 HIS A C 1
ATOM 613 O O . HIS A 1 83 ? -2.510 10.210 -3.936 1.00 84.88 83 HIS A O 1
ATOM 619 N N . ALA A 1 84 ? -3.124 9.294 -5.892 1.00 80.38 84 ALA A N 1
ATOM 620 C CA . ALA A 1 84 ? -1.763 9.119 -6.416 1.00 80.38 84 ALA A CA 1
ATOM 621 C C . ALA A 1 84 ? -0.895 10.391 -6.404 1.00 80.38 84 ALA A C 1
ATOM 623 O O . ALA A 1 84 ? 0.325 10.302 -6.316 1.00 80.38 84 ALA A O 1
ATOM 624 N N . GLY A 1 85 ? -1.522 11.566 -6.502 1.00 81.75 85 GLY A N 1
ATOM 625 C CA . GLY A 1 85 ? -0.843 12.864 -6.506 1.00 81.75 85 GLY A CA 1
ATOM 626 C C . GLY A 1 85 ? -0.578 13.463 -5.123 1.00 81.75 85 GLY A C 1
ATOM 627 O O . GLY A 1 85 ? 0.024 14.533 -5.048 1.00 81.75 85 GLY A O 1
ATOM 628 N N . ALA A 1 86 ? -1.019 12.822 -4.036 1.00 82.56 86 ALA A N 1
ATOM 629 C CA . ALA A 1 86 ? -0.875 13.380 -2.696 1.00 82.56 86 ALA A CA 1
ATOM 630 C C . ALA A 1 86 ? 0.621 13.535 -2.322 1.00 82.56 86 ALA A C 1
ATOM 632 O O . ALA A 1 86 ? 1.375 12.567 -2.414 1.00 82.56 86 ALA A O 1
ATOM 633 N N . PRO A 1 87 ? 1.090 14.714 -1.872 1.00 79.50 87 PRO A N 1
ATOM 634 C CA . PRO A 1 87 ? 2.507 14.915 -1.545 1.00 79.50 87 PRO A CA 1
ATOM 635 C C . PRO A 1 87 ? 3.024 13.945 -0.478 1.00 79.50 87 PRO A C 1
ATOM 637 O O . PRO A 1 87 ? 4.122 13.408 -0.609 1.00 79.50 87 PRO A O 1
ATOM 640 N N . VAL A 1 88 ? 2.184 13.659 0.520 1.00 77.06 88 VAL A N 1
ATOM 641 C CA . VAL A 1 88 ? 2.505 12.780 1.648 1.00 77.06 88 VAL A CA 1
ATOM 642 C C . VAL A 1 88 ? 2.907 11.369 1.204 1.00 77.06 88 VAL A C 1
ATOM 644 O O . VAL A 1 88 ? 3.755 10.740 1.824 1.00 77.06 88 VAL A O 1
ATOM 647 N N . VAL A 1 89 ? 2.380 10.878 0.074 1.00 80.62 89 VAL A N 1
ATOM 648 C CA . VAL A 1 89 ? 2.624 9.495 -0.361 1.00 80.62 89 VAL A CA 1
ATOM 649 C C . VAL A 1 89 ? 3.950 9.298 -1.096 1.00 80.62 89 VAL A C 1
ATOM 651 O O . VAL A 1 89 ? 4.356 8.162 -1.360 1.00 80.62 89 VAL A O 1
ATOM 654 N N . GLN A 1 90 ? 4.638 10.391 -1.438 1.00 78.50 90 GLN A N 1
ATOM 655 C CA . GLN A 1 90 ? 5.874 10.335 -2.217 1.00 78.50 90 GLN A CA 1
ATOM 656 C C . GLN A 1 90 ? 7.036 9.746 -1.414 1.00 78.50 90 GLN A C 1
ATOM 658 O O . GLN A 1 90 ? 7.860 9.014 -1.973 1.00 78.50 90 GLN A O 1
ATOM 663 N N . VAL A 1 91 ? 7.073 9.999 -0.104 1.00 83.94 91 VAL A N 1
ATOM 664 C CA . VAL A 1 91 ? 8.161 9.573 0.779 1.00 83.94 91 VAL A CA 1
ATOM 665 C C . VAL A 1 91 ? 7.619 8.645 1.854 1.00 83.94 91 VAL A C 1
ATOM 667 O O . VAL A 1 91 ? 6.690 8.982 2.574 1.00 83.94 91 VAL A O 1
ATOM 670 N N . LEU A 1 92 ? 8.227 7.469 1.972 1.00 91.56 92 LEU A N 1
ATOM 671 C CA . LEU A 1 92 ? 8.087 6.596 3.130 1.00 91.56 92 LEU A CA 1
ATOM 672 C C . LEU A 1 92 ? 9.484 6.086 3.461 1.00 91.56 92 LEU A C 1
ATOM 674 O O . LEU A 1 92 ? 10.055 5.302 2.699 1.00 91.56 92 LEU A O 1
ATOM 678 N N . GLU A 1 93 ? 10.047 6.592 4.550 1.00 92.44 93 GLU A N 1
ATOM 679 C CA . GLU A 1 93 ? 11.390 6.229 4.986 1.00 92.44 93 GLU A CA 1
ATOM 680 C C . GLU A 1 93 ? 11.431 4.794 5.517 1.00 92.44 93 GLU A C 1
ATOM 682 O O . GLU A 1 93 ? 10.416 4.211 5.915 1.00 92.44 93 GLU A O 1
ATOM 687 N N . ASN A 1 94 ? 12.629 4.209 5.551 1.00 92.81 94 ASN A N 1
ATOM 688 C CA . ASN A 1 94 ? 12.821 2.952 6.265 1.00 92.81 94 ASN A CA 1
ATOM 689 C C . ASN A 1 94 ? 12.407 3.145 7.724 1.00 92.81 94 ASN A C 1
ATOM 691 O O . ASN A 1 94 ? 12.728 4.167 8.319 1.00 92.81 94 ASN A O 1
ATOM 695 N N . THR A 1 95 ? 11.711 2.158 8.293 1.00 92.56 95 THR A N 1
ATOM 696 C CA . THR A 1 95 ? 11.077 2.225 9.629 1.00 92.56 95 THR A CA 1
ATOM 697 C C . THR A 1 95 ? 9.935 3.236 9.779 1.00 92.56 95 THR A C 1
ATOM 699 O O . THR A 1 95 ? 9.356 3.337 10.858 1.00 92.56 95 THR A O 1
ATOM 702 N N . GLY A 1 96 ? 9.551 3.924 8.700 1.00 94.38 96 GLY A N 1
ATOM 703 C CA . GLY A 1 96 ? 8.361 4.762 8.673 1.00 94.38 96 GLY A CA 1
ATOM 704 C C . GLY A 1 96 ? 7.082 3.945 8.866 1.00 94.38 96 GLY A C 1
ATOM 705 O O . GLY A 1 96 ? 6.980 2.798 8.425 1.00 94.38 96 GLY A O 1
ATOM 706 N N . VAL A 1 97 ? 6.093 4.559 9.516 1.00 96.12 97 VAL A N 1
ATOM 707 C CA . VAL A 1 97 ? 4.795 3.947 9.831 1.00 96.12 97 VAL A CA 1
ATOM 708 C C . VAL A 1 97 ? 3.688 4.696 9.100 1.00 96.12 97 VAL A C 1
ATOM 710 O O . VAL A 1 97 ? 3.683 5.924 9.063 1.00 96.12 97 VAL A O 1
ATOM 713 N N . VAL A 1 98 ? 2.736 3.955 8.538 1.00 96.94 98 VAL A N 1
ATOM 714 C CA . VAL A 1 98 ? 1.477 4.500 8.021 1.00 96.94 98 VAL A CA 1
ATOM 715 C C . VAL A 1 98 ? 0.355 3.921 8.870 1.00 96.94 98 VAL A C 1
ATOM 717 O O . VAL A 1 98 ? 0.226 2.701 8.958 1.00 96.94 98 VAL A O 1
ATOM 720 N N . THR A 1 99 ? -0.433 4.787 9.501 1.00 96.88 99 THR A N 1
ATOM 721 C CA . THR A 1 99 ? -1.569 4.387 10.337 1.00 96.88 99 THR A CA 1
ATOM 722 C C . THR A 1 99 ? -2.851 4.525 9.537 1.00 96.88 99 THR A C 1
ATOM 724 O O . THR A 1 99 ? -3.123 5.586 8.966 1.00 96.88 99 THR A O 1
ATOM 727 N N . LEU A 1 100 ? -3.637 3.452 9.505 1.00 95.50 100 LEU A N 1
ATOM 728 C CA . LEU A 1 100 ? -4.945 3.425 8.873 1.00 95.50 100 LEU A CA 1
ATOM 729 C C . LEU A 1 100 ? -5.996 2.940 9.863 1.00 95.50 100 LEU A C 1
ATOM 731 O O . LEU A 1 100 ? -5.733 2.051 10.668 1.00 95.50 100 LEU A O 1
ATOM 735 N N . GLU A 1 101 ? -7.191 3.493 9.735 1.00 94.69 101 GLU A N 1
ATOM 736 C CA . GLU A 1 101 ? -8.375 3.114 10.497 1.00 94.69 101 GLU A CA 1
ATOM 737 C C . GLU A 1 101 ? -9.480 2.656 9.547 1.00 94.69 101 GLU A C 1
ATOM 739 O O . GLU A 1 101 ? -9.537 3.071 8.383 1.00 94.69 101 GLU A O 1
ATOM 744 N N . SER A 1 102 ? -10.356 1.788 10.046 1.00 89.94 102 SER A N 1
ATOM 745 C CA . SER A 1 102 ? -11.495 1.264 9.305 1.00 89.94 102 SER A CA 1
ATOM 746 C C . SER A 1 102 ? -12.757 1.350 10.157 1.00 89.94 102 SER A C 1
ATOM 748 O O . SER A 1 102 ? -12.797 0.816 11.261 1.00 89.94 102 SER A O 1
ATOM 750 N N . ASP A 1 103 ? -13.798 1.991 9.622 1.00 76.88 103 ASP A N 1
ATOM 751 C CA . ASP A 1 103 ? -15.114 2.103 10.276 1.00 76.88 103 ASP A CA 1
ATOM 752 C C . ASP A 1 103 ? -16.038 0.915 9.935 1.00 76.88 103 ASP A C 1
ATOM 754 O O . ASP A 1 103 ? -17.226 0.917 10.259 1.00 76.88 103 ASP A O 1
ATOM 758 N N . GLY A 1 104 ? -15.527 -0.079 9.201 1.00 72.06 104 GLY A N 1
ATOM 759 C CA . GLY A 1 104 ? -16.287 -1.227 8.722 1.00 72.06 104 GLY A CA 1
ATOM 760 C C . GLY A 1 104 ? -15.663 -1.888 7.486 1.00 72.06 104 GLY A C 1
ATOM 761 O O . GLY A 1 104 ? -14.715 -1.361 6.901 1.00 72.06 104 GLY A O 1
ATOM 762 N N . PRO A 1 105 ? -16.202 -3.038 7.045 1.00 67.06 105 PRO A N 1
ATOM 763 C CA . PRO A 1 105 ? -15.605 -3.829 5.973 1.00 67.06 105 PRO A CA 1
ATOM 764 C C . PRO A 1 105 ? -15.372 -3.019 4.689 1.00 67.06 105 PRO A C 1
ATOM 766 O O . PRO A 1 105 ? -16.291 -2.400 4.153 1.00 67.06 105 PRO A O 1
ATOM 769 N N . GLY A 1 106 ? -14.141 -3.054 4.173 1.00 67.94 106 GLY A N 1
ATOM 770 C CA . GLY A 1 106 ? -13.793 -2.528 2.848 1.00 67.94 106 GLY A CA 1
ATOM 771 C C . GLY A 1 106 ? -13.541 -1.018 2.755 1.00 67.94 106 GLY A C 1
ATOM 772 O O . GLY A 1 106 ? -13.280 -0.530 1.656 1.00 67.94 106 GLY A O 1
ATOM 773 N N . GLY A 1 107 ? -13.586 -0.272 3.864 1.00 84.19 107 GLY A N 1
ATOM 774 C CA . GLY A 1 107 ? -13.252 1.155 3.893 1.00 84.19 107 GLY A CA 1
ATOM 775 C C . GLY A 1 107 ? -12.068 1.450 4.807 1.00 84.19 107 GLY A C 1
ATOM 776 O O . GLY A 1 107 ? -12.146 1.177 6.001 1.00 84.19 107 GLY A O 1
ATOM 777 N N . TRP A 1 108 ? -11.009 2.054 4.262 1.00 93.62 108 TRP A N 1
ATOM 778 C CA . TRP A 1 108 ? -9.850 2.509 5.033 1.00 93.62 108 TRP A CA 1
ATOM 779 C C . TRP A 1 108 ? -9.708 4.029 4.974 1.00 93.62 108 TRP A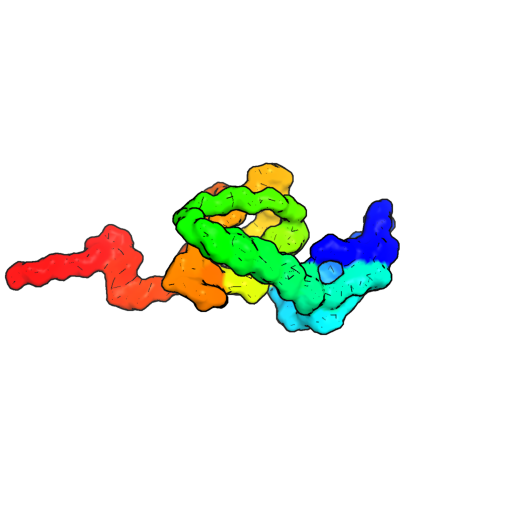 C 1
ATOM 781 O O . TRP A 1 108 ? -10.047 4.671 3.973 1.00 93.62 108 TRP A O 1
ATOM 791 N N . THR A 1 109 ? -9.173 4.606 6.039 1.00 95.06 109 THR A N 1
ATOM 792 C CA . THR A 1 109 ? -8.807 6.019 6.127 1.00 95.06 109 THR A CA 1
ATOM 793 C C . THR A 1 109 ? -7.398 6.108 6.691 1.00 95.06 109 THR A C 1
ATOM 795 O O . THR A 1 109 ? -7.133 5.555 7.752 1.00 95.06 109 THR A O 1
ATOM 798 N N . VAL A 1 110 ? -6.479 6.784 6.000 1.00 95.56 110 VAL A N 1
ATOM 799 C CA . VAL A 1 110 ? -5.140 7.039 6.551 1.00 95.56 110 VAL A CA 1
ATOM 800 C C . VAL A 1 110 ? -5.239 8.183 7.547 1.00 95.56 110 VAL A C 1
ATOM 802 O O . VAL A 1 110 ? -5.673 9.263 7.168 1.00 95.56 110 VAL A O 1
ATOM 805 N N . THR A 1 111 ? -4.823 7.978 8.792 1.00 95.88 111 THR A N 1
ATOM 806 C CA . THR A 1 111 ? -4.843 9.030 9.825 1.00 95.88 111 THR A CA 1
ATOM 807 C C . THR A 1 111 ? -3.467 9.639 10.052 1.00 95.88 111 THR A C 1
ATOM 809 O O . THR A 1 111 ? -3.341 10.818 10.389 1.00 95.88 111 THR A O 1
ATOM 812 N N . ARG A 1 112 ? -2.408 8.861 9.803 1.00 95.44 112 ARG A N 1
ATOM 813 C CA . ARG A 1 112 ? -1.026 9.314 9.942 1.00 95.44 112 ARG A CA 1
ATOM 814 C C . ARG A 1 112 ? -0.126 8.685 8.894 1.00 95.44 112 ARG A C 1
ATOM 816 O O . ARG A 1 112 ? -0.246 7.503 8.577 1.00 95.44 112 ARG A O 1
ATOM 823 N N . TRP A 1 113 ? 0.815 9.475 8.405 1.00 95.62 113 TRP A N 1
ATOM 824 C CA . TRP A 1 113 ? 1.871 9.034 7.515 1.00 95.62 113 TRP A CA 1
ATOM 825 C C . TRP A 1 113 ? 3.209 9.553 8.026 1.00 95.62 113 TRP A C 1
ATOM 827 O O . TRP A 1 113 ? 3.482 10.750 7.983 1.00 95.62 113 TRP A O 1
ATOM 837 N N . MET A 1 114 ? 4.044 8.650 8.537 1.00 93.75 114 MET A N 1
ATOM 838 C CA . MET A 1 114 ? 5.228 9.002 9.322 1.00 93.75 114 MET A CA 1
ATOM 839 C C . MET A 1 114 ? 4.843 9.959 10.460 1.00 93.75 114 MET A C 1
ATOM 841 O O . MET A 1 114 ? 4.052 9.572 11.315 1.00 93.75 114 MET A O 1
ATOM 845 N N . ASP A 1 115 ? 5.341 11.194 10.472 1.00 90.44 115 ASP A N 1
ATOM 846 C CA . ASP A 1 115 ? 4.995 12.206 11.478 1.00 90.44 115 ASP A CA 1
ATOM 847 C C . ASP A 1 115 ? 3.889 13.173 11.042 1.00 90.44 115 ASP A C 1
ATOM 849 O O . ASP A 1 115 ? 3.457 14.020 11.825 1.00 90.44 115 ASP A O 1
ATOM 853 N N . GLU A 1 116 ? 3.374 13.022 9.823 1.00 90.50 116 GLU A N 1
ATOM 854 C CA . GLU A 1 116 ? 2.325 13.878 9.284 1.00 90.50 116 GLU A CA 1
ATOM 855 C C . GLU A 1 116 ? 0.933 13.326 9.605 1.00 90.50 116 GLU A C 1
ATOM 857 O O . GLU A 1 116 ? 0.631 12.155 9.368 1.00 90.50 116 GLU A O 1
ATOM 862 N N . THR A 1 117 ? 0.054 14.187 10.122 1.00 91.25 117 THR A N 1
ATOM 863 C CA . THR A 1 117 ? -1.374 13.867 10.255 1.00 91.25 117 THR A CA 1
ATOM 864 C C . THR A 1 117 ? -2.048 14.017 8.899 1.00 91.25 117 THR A C 1
ATOM 866 O O . THR A 1 117 ? -1.926 15.062 8.259 1.00 91.25 117 THR A O 1
ATOM 869 N N . VAL A 1 118 ? -2.792 12.997 8.480 1.00 88.75 118 VAL A N 1
ATOM 870 C CA . VAL A 1 118 ? -3.562 13.026 7.235 1.00 88.75 118 VAL A CA 1
ATOM 871 C C . VAL A 1 118 ? -5.023 13.310 7.594 1.00 88.75 118 VAL A C 1
ATOM 873 O O . VAL A 1 118 ? -5.630 12.518 8.313 1.00 88.75 118 VAL A O 1
ATOM 876 N N . PRO A 1 119 ? -5.612 14.432 7.139 1.00 83.94 119 PRO A N 1
ATOM 877 C CA . PRO A 1 119 ? -6.997 14.750 7.454 1.00 83.94 119 PRO A CA 1
ATOM 878 C C . PRO A 1 119 ? -7.958 13.667 6.953 1.00 83.94 119 PRO A C 1
ATOM 880 O O . PRO A 1 119 ? -7.811 13.150 5.840 1.00 83.94 119 PRO A O 1
ATOM 883 N N . HIS A 1 120 ? -8.995 13.373 7.736 1.00 77.44 120 HIS A N 1
ATOM 884 C CA . HIS A 1 120 ? -10.162 12.665 7.215 1.00 77.44 120 HIS A CA 1
ATOM 885 C C . HIS A 1 120 ? -10.784 13.504 6.083 1.00 77.44 120 HIS A C 1
ATOM 887 O O . HIS A 1 120 ? -10.808 14.737 6.165 1.00 77.44 120 HIS A O 1
ATOM 893 N N . VAL A 1 121 ? -11.310 12.861 5.029 1.00 66.38 121 VAL A N 1
ATOM 894 C CA . VAL A 1 121 ? -12.246 13.557 4.125 1.00 66.38 121 VAL A CA 1
ATOM 895 C C . VAL A 1 121 ? -13.394 14.011 5.019 1.00 66.38 121 VAL A C 1
ATOM 897 O O . VAL A 1 121 ? -13.929 13.169 5.733 1.00 66.38 121 VAL A O 1
ATOM 900 N N . SER A 1 122 ? -13.658 15.319 5.081 1.00 50.66 122 SER A N 1
ATOM 901 C CA . SER A 1 122 ? -14.405 15.969 6.166 1.00 50.66 122 SER A CA 1
ATOM 902 C C . SER A 1 122 ? -15.577 15.146 6.719 1.00 50.66 122 SER A C 1
ATOM 904 O O . SER A 1 122 ? -16.330 14.558 5.939 1.00 50.66 122 SER A O 1
ATOM 906 N N . PRO A 1 123 ? -15.762 15.139 8.049 1.00 42.53 123 PRO A N 1
ATOM 907 C CA . PRO A 1 123 ? -16.816 14.364 8.676 1.00 42.53 123 PRO A CA 1
ATOM 908 C C . PRO A 1 123 ? -18.194 14.858 8.236 1.00 42.53 123 PRO A C 1
ATOM 910 O O . PRO A 1 123 ? -18.359 15.993 7.772 1.00 42.53 123 PRO A O 1
ATOM 913 N N . ALA A 1 124 ? -19.207 14.017 8.445 1.00 44.88 124 ALA A N 1
ATOM 914 C CA . ALA A 1 124 ? -20.579 14.499 8.504 1.00 44.88 124 ALA A CA 1
ATOM 915 C C . ALA A 1 124 ? -20.652 15.739 9.431 1.00 44.88 124 ALA A C 1
ATOM 917 O O . ALA A 1 124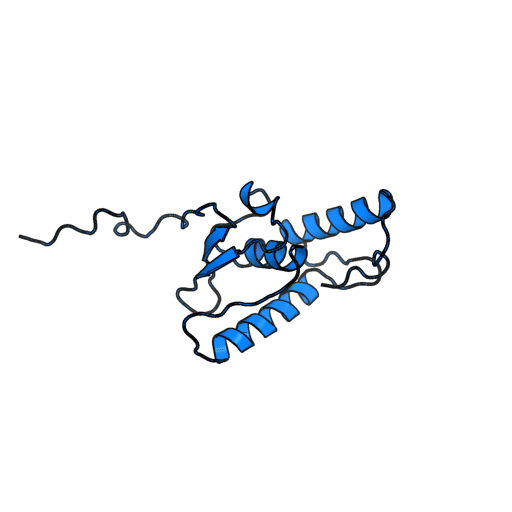 ? -19.839 15.860 10.352 1.00 44.88 124 ALA A O 1
ATOM 918 N N . PRO A 1 125 ? -21.581 16.689 9.208 1.00 36.75 125 PRO A N 1
ATOM 919 C CA . PRO A 1 125 ? -21.684 17.878 10.052 1.00 36.75 125 PRO A CA 1
ATOM 920 C C . PRO A 1 125 ? -21.817 17.473 11.532 1.00 36.75 125 PRO A C 1
ATOM 922 O O . PRO A 1 125 ? -22.865 16.971 11.931 1.00 36.75 125 PRO A O 1
ATOM 925 N N . GLY A 1 126 ? -20.757 17.650 12.332 1.00 52.69 126 GLY A N 1
ATOM 926 C CA . GLY A 1 126 ? -20.746 17.233 13.741 1.00 52.69 126 GLY A CA 1
ATOM 927 C C . GLY A 1 126 ? -19.373 16.915 14.342 1.00 52.69 126 GLY A C 1
ATOM 928 O O . GLY A 1 126 ? -19.129 17.316 15.476 1.00 52.69 126 GLY A O 1
ATOM 929 N N . ASP A 1 127 ? -18.447 16.294 13.600 1.00 54.09 127 ASP A N 1
ATOM 930 C CA . ASP A 1 127 ? -17.212 15.744 14.212 1.00 54.09 127 ASP A CA 1
ATOM 931 C C . ASP A 1 127 ? -16.020 16.717 14.224 1.00 54.09 127 ASP A C 1
ATOM 933 O O . ASP A 1 127 ? -14.853 16.332 14.141 1.00 54.09 127 ASP A O 1
ATOM 937 N N . GLY A 1 128 ? -16.298 18.018 14.321 1.00 59.53 128 GLY A N 1
ATOM 938 C CA . GLY A 1 128 ? -15.258 18.987 14.660 1.00 59.53 128 GLY A CA 1
ATOM 939 C C . GLY A 1 128 ? -14.831 18.831 16.128 1.00 59.53 128 GLY A C 1
ATOM 940 O O . GLY A 1 128 ? -15.634 18.393 16.954 1.00 59.53 128 GLY A O 1
ATOM 941 N N . PRO A 1 129 ? -13.624 19.286 16.515 1.00 49.25 129 PRO A N 1
ATOM 942 C CA . PRO A 1 129 ? -13.135 19.213 17.900 1.00 49.25 129 PRO A CA 1
ATOM 943 C C . PRO A 1 129 ? -14.003 19.983 18.917 1.00 49.25 129 PRO A C 1
ATOM 945 O O . PRO A 1 129 ? -13.728 19.945 20.112 1.00 49.25 129 PRO A O 1
ATOM 948 N N . GLY A 1 130 ? -15.035 20.697 18.456 1.00 56.38 130 GLY A N 1
ATOM 949 C CA . GLY A 1 130 ? -15.995 21.399 19.298 1.00 56.38 130 GLY A CA 1
ATOM 950 C C . GLY A 1 130 ? -17.097 20.523 19.901 1.00 56.38 130 GLY A C 1
ATOM 951 O O . GLY A 1 130 ? -17.697 20.966 20.875 1.00 56.38 130 GLY A O 1
ATOM 952 N N . GLY A 1 131 ? -17.365 19.320 19.368 1.00 47.22 131 GLY A N 1
ATOM 953 C CA . GLY A 1 131 ? -18.541 18.520 19.743 1.00 47.22 131 GLY A CA 1
ATOM 954 C C . GLY A 1 131 ? -19.874 19.246 19.477 1.00 47.22 131 GLY A C 1
ATOM 955 O O . GLY A 1 131 ? -19.942 20.471 19.376 1.00 47.22 131 GLY A O 1
ATOM 956 N N . ALA A 1 132 ? -20.978 18.511 19.335 1.00 55.88 132 ALA A N 1
ATOM 957 C CA . ALA A 1 132 ? -22.292 19.155 19.269 1.00 55.88 132 ALA A CA 1
ATOM 958 C C . ALA A 1 132 ? -22.646 19.745 20.653 1.00 55.88 132 ALA A C 1
ATOM 960 O O . ALA A 1 132 ? -22.501 19.039 21.657 1.00 55.88 132 ALA A O 1
ATOM 961 N N . PRO A 1 133 ? -23.114 21.007 20.747 1.00 46.19 133 PRO A N 1
ATOM 962 C CA . PRO A 1 133 ? -23.547 21.567 22.020 1.00 46.19 133 PRO A CA 1
ATOM 963 C C . PRO A 1 133 ? -24.719 20.750 22.572 1.00 46.19 133 PRO A C 1
ATOM 965 O O . PRO A 1 133 ? -25.670 20.442 21.851 1.00 46.19 133 PRO A O 1
ATOM 968 N N . LEU A 1 134 ? -24.642 20.395 23.857 1.00 41.56 134 LEU A N 1
ATOM 969 C CA . LEU A 1 134 ? -25.741 19.725 24.544 1.00 41.56 134 LEU A CA 1
ATOM 970 C C . LEU A 1 134 ? -26.959 20.663 24.583 1.00 41.56 134 LEU A C 1
ATOM 972 O O . LEU A 1 134 ? -26.787 21.853 24.867 1.00 41.56 134 LEU A O 1
ATOM 976 N N . PRO A 1 135 ? -28.174 20.161 24.305 1.00 51.72 135 PRO A N 1
ATOM 977 C CA . PRO A 1 135 ? -29.378 20.967 24.420 1.00 51.72 135 PRO A CA 1
ATOM 978 C C . PRO A 1 135 ? -29.565 21.396 25.879 1.00 51.72 135 PRO A C 1
ATOM 980 O O . PRO A 1 135 ? -29.486 20.566 26.788 1.00 51.72 135 PRO A O 1
ATOM 983 N N . VAL A 1 136 ? -29.771 22.699 26.076 1.00 58.56 136 VAL A N 1
ATOM 984 C CA . VAL A 1 136 ? -30.215 23.287 27.349 1.00 58.56 136 VAL A CA 1
ATOM 985 C C . VAL A 1 136 ? -31.693 23.022 27.591 1.00 58.56 136 VAL A C 1
ATOM 987 O O . VAL A 1 136 ? -32.462 23.025 26.601 1.00 58.56 136 VAL A O 1
#

Foldseek 3Di:
DDLAPLPPPDDPVSVVLSVVQLLCLLQPVQVRARYRGGGNVVLQVVVVVVVVVVVVVVDPDDDDDDDLSSVLSNCSVQEPQHGSPDPLSPDADVVWDWDWDDPDPRYIHTQDTRPDGRDDPDDDPAPDPVGDDDDD

Secondary structure (DSSP, 8-state):
---GGGTT--SHHHHHHHHHHHHHHHTT-TT-B-TTS-BHHHHHHHHHHHHHHHHHTT-S-------HHHHHHHHHHHBTT--TT-GGGG---TT--EEEE-SSTT-BEEEEETTEEPPPS--STT-STT-PPPP-

Organism: NCBI:txid156981